Protein AF-A0A7V5EBF5-F1 (afdb_monomer)

Radius of gyration: 17.36 Å; Cα contacts (8 Å, |Δi|>4): 64; chains: 1; bounding box: 32×37×51 Å

Nearest PDB structures (foldseek):
  8hbd-assembly1_R  TM=4.281E-01  e=8.229E+00  Homo sapiens

Foldseek 3Di:
DDPQQDQDFDPVLVVLLPPPDPLVVDDPVVNVVCVVVVVVSVVVSVVSVVVRVVSRQVCNCVRVVDPPPWGWDWDDPVVGIDIDTD

Mean predicted aligned error: 8.23 Å

Secondary structure (DSSP, 8-state):
---TT-----HHHHHHHHT---GGGS-HHHHGGGHHHHHHHHHHHHHHHHHHHHHHHHHHHHHTSTT-S--EEEEE-SS-EEEEE-

Sequence (86 aa):
MSKKNAVELDKTLLKGVIETDGLNAMSEEARKPYLSAYRTACELRELRLYKLLQNLVAGLNENALKGKAERLRIVDEGDGIVIEFA

Structure (mmCIF, N/CA/C/O backbone):
data_AF-A0A7V5EBF5-F1
#
_entry.id   AF-A0A7V5EBF5-F1
#
loop_
_atom_site.group_PDB
_atom_site.id
_atom_site.type_symbol
_atom_site.label_atom_id
_atom_site.label_alt_id
_atom_site.label_comp_id
_atom_site.label_asym_id
_atom_site.label_entity_id
_atom_site.label_seq_id
_atom_site.pdbx_PDB_ins_code
_atom_site.Cartn_x
_atom_site.Cartn_y
_atom_site.Cartn_z
_atom_site.occupancy
_atom_site.B_iso_or_equiv
_atom_site.auth_seq_id
_atom_site.auth_comp_id
_atom_site.auth_asym_id
_atom_site.auth_atom_id
_atom_site.pdbx_PDB_model_num
ATOM 1 N N . MET A 1 1 ? -5.799 23.613 12.148 1.00 42.28 1 MET A N 1
ATOM 2 C CA . MET A 1 1 ? -7.015 22.863 12.536 1.00 42.28 1 MET A CA 1
ATOM 3 C C . MET A 1 1 ? -6.807 21.400 12.176 1.00 42.28 1 MET A C 1
ATOM 5 O O . MET A 1 1 ? -6.755 21.084 10.995 1.00 42.28 1 MET A O 1
ATOM 9 N N . SER A 1 2 ? -6.589 20.532 13.167 1.00 44.81 2 SER A N 1
ATOM 10 C CA . SER A 1 2 ? -6.406 19.093 12.936 1.00 44.81 2 SER A CA 1
ATOM 11 C C . SER A 1 2 ? -7.734 18.477 12.484 1.00 44.81 2 SER A C 1
ATOM 13 O O . SER A 1 2 ? -8.744 18.613 13.180 1.00 44.81 2 SER A O 1
ATOM 15 N N . LYS A 1 3 ? -7.753 17.853 11.299 1.00 49.12 3 LYS A N 1
ATOM 16 C CA . LYS A 1 3 ? -8.896 17.076 10.802 1.00 49.12 3 LYS A CA 1
ATOM 17 C C . LYS A 1 3 ? -9.029 15.844 11.699 1.00 49.12 3 LYS A C 1
ATOM 19 O O . LYS A 1 3 ? -8.375 14.841 11.448 1.00 49.12 3 LYS A O 1
ATOM 24 N N . LYS A 1 4 ? -9.867 15.922 12.738 1.00 54.47 4 LYS A N 1
ATOM 25 C CA . LYS A 1 4 ? -10.004 14.888 13.785 1.00 54.47 4 LYS A CA 1
ATOM 26 C C . LYS A 1 4 ? -10.347 13.470 13.287 1.00 54.47 4 LYS A C 1
ATOM 28 O O . LYS A 1 4 ? -10.261 12.553 14.084 1.00 54.47 4 LYS A O 1
ATOM 33 N N . ASN A 1 5 ? -10.665 13.283 12.002 1.00 59.00 5 ASN A N 1
ATOM 34 C CA . ASN A 1 5 ? -11.062 11.998 11.414 1.00 59.00 5 ASN A CA 1
ATOM 35 C C . ASN A 1 5 ? -10.342 11.675 10.085 1.00 59.00 5 ASN A C 1
ATOM 37 O O . ASN A 1 5 ? -10.876 10.919 9.278 1.00 59.00 5 ASN A O 1
ATOM 41 N N . ALA A 1 6 ? -9.194 12.293 9.789 1.00 60.25 6 ALA A N 1
ATOM 42 C CA . ALA A 1 6 ? -8.464 12.032 8.546 1.00 60.25 6 ALA A CA 1
ATOM 43 C C . ALA A 1 6 ? -7.221 11.179 8.806 1.00 60.25 6 ALA A C 1
ATOM 45 O O . ALA A 1 6 ? -6.494 11.418 9.767 1.00 60.25 6 ALA A O 1
ATOM 46 N N . VAL A 1 7 ? -6.962 10.227 7.912 1.00 67.12 7 VAL A N 1
ATOM 47 C CA . VAL A 1 7 ? -5.721 9.451 7.889 1.00 67.12 7 VAL A CA 1
ATOM 48 C C . VAL A 1 7 ? -4.863 9.968 6.750 1.00 67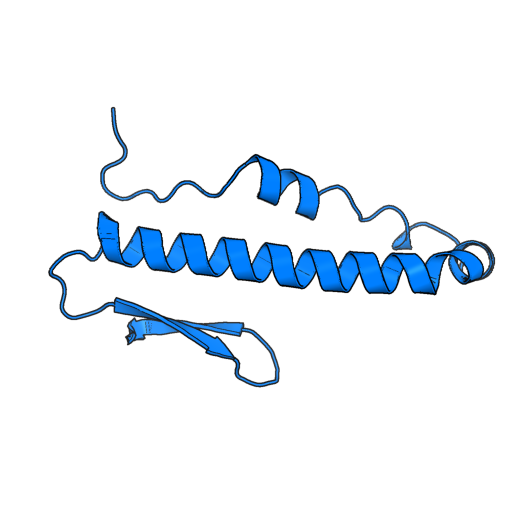.12 7 VAL A C 1
ATOM 50 O O . VAL A 1 7 ? -5.321 10.073 5.612 1.00 67.12 7 VAL A O 1
ATOM 53 N N . GLU A 1 8 ? -3.629 10.337 7.067 1.00 73.56 8 GLU A N 1
ATOM 54 C CA . G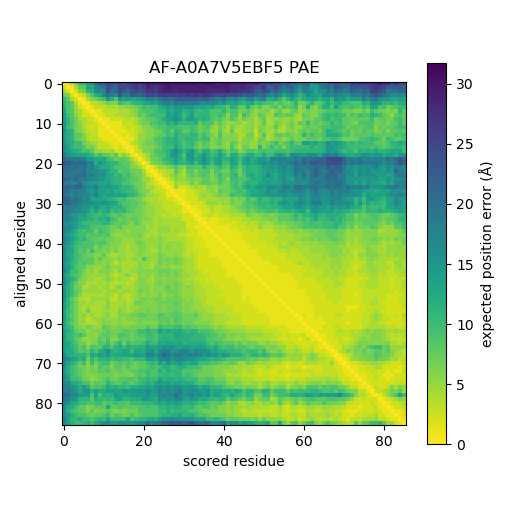LU A 1 8 ? -2.658 10.769 6.074 1.00 73.56 8 GLU A CA 1
ATOM 55 C C . GLU A 1 8 ? -1.920 9.549 5.521 1.00 73.56 8 GLU A C 1
ATOM 57 O O . GLU A 1 8 ? -1.350 8.757 6.269 1.00 73.56 8 GLU A O 1
ATOM 62 N N . LEU A 1 9 ? -1.949 9.392 4.199 1.00 72.44 9 LEU A N 1
ATOM 63 C CA . LEU A 1 9 ? -1.140 8.395 3.505 1.00 72.44 9 LEU A CA 1
ATOM 64 C C . LEU A 1 9 ? 0.315 8.870 3.430 1.00 72.44 9 LEU A C 1
ATOM 66 O O . LEU A 1 9 ? 0.575 10.067 3.284 1.00 72.44 9 LEU A O 1
ATOM 70 N N . ASP A 1 10 ? 1.264 7.932 3.459 1.00 78.25 10 ASP A N 1
ATOM 71 C CA . ASP A 1 10 ? 2.679 8.238 3.243 1.00 78.25 10 ASP A CA 1
ATOM 72 C C . ASP A 1 10 ? 2.875 8.828 1.835 1.00 78.25 10 ASP A C 1
ATOM 74 O O . ASP A 1 10 ? 2.776 8.142 0.814 1.00 78.25 10 ASP A O 1
ATOM 78 N N . LYS A 1 11 ? 3.144 10.137 1.792 1.00 74.50 11 LYS A N 1
ATOM 79 C CA . LYS A 1 11 ? 3.291 10.918 0.558 1.00 74.50 11 LYS A CA 1
ATOM 80 C C . LYS A 1 11 ? 4.483 10.475 -0.288 1.00 74.50 11 LYS A C 1
ATOM 82 O O . LYS A 1 11 ? 4.422 10.590 -1.511 1.00 74.50 11 LYS A O 1
ATOM 87 N N . THR A 1 12 ? 5.558 9.997 0.334 1.00 76.44 12 THR A N 1
ATOM 88 C CA . THR A 1 12 ? 6.755 9.519 -0.371 1.00 76.44 12 THR A CA 1
ATOM 89 C C . THR A 1 12 ? 6.455 8.192 -1.052 1.00 76.44 12 THR A C 1
ATOM 91 O O . THR A 1 12 ? 6.756 8.012 -2.233 1.00 76.44 12 THR A O 1
ATOM 94 N N . LEU A 1 13 ? 5.787 7.290 -0.332 1.00 73.12 13 LEU A N 1
ATOM 95 C CA . LEU A 1 13 ? 5.357 6.001 -0.859 1.00 73.12 13 LEU A CA 1
ATOM 96 C C . LEU A 1 13 ? 4.330 6.164 -1.992 1.00 73.12 13 LEU A C 1
ATOM 98 O O . LEU A 1 13 ? 4.452 5.503 -3.020 1.00 73.12 13 LEU A O 1
ATOM 102 N N . LEU A 1 14 ? 3.377 7.091 -1.844 1.00 70.25 14 LEU A N 1
ATOM 103 C CA . LEU A 1 14 ? 2.368 7.403 -2.861 1.00 70.25 14 LEU A CA 1
ATOM 104 C C . LEU A 1 14 ? 2.987 7.948 -4.159 1.00 70.25 14 LEU A C 1
ATOM 106 O O . LEU A 1 14 ? 2.631 7.491 -5.244 1.00 70.25 14 LEU A O 1
ATOM 110 N N . LYS A 1 15 ? 3.948 8.879 -4.068 1.00 70.38 15 LYS A N 1
ATOM 111 C CA . LYS A 1 15 ? 4.677 9.382 -5.249 1.00 70.38 15 LYS A CA 1
ATOM 112 C C . LYS A 1 15 ? 5.395 8.255 -5.994 1.00 70.38 15 LYS A C 1
ATOM 114 O O . LYS A 1 15 ? 5.243 8.131 -7.205 1.00 70.38 15 LYS A O 1
ATOM 119 N N . GLY A 1 16 ? 6.073 7.369 -5.262 1.00 70.38 16 GLY A N 1
ATOM 120 C CA . GLY A 1 16 ? 6.780 6.225 -5.845 1.00 70.38 16 GLY A CA 1
ATOM 121 C C . GLY A 1 16 ? 5.882 5.176 -6.519 1.00 70.38 16 GLY A C 1
ATOM 122 O O . GLY A 1 16 ? 6.397 4.332 -7.248 1.00 70.38 16 GLY A O 1
ATOM 123 N N . VAL A 1 17 ? 4.566 5.203 -6.281 1.00 71.81 17 VAL A N 1
ATOM 124 C CA . VAL A 1 17 ? 3.574 4.353 -6.964 1.00 71.81 17 VAL A CA 1
ATOM 125 C C . VAL A 1 17 ? 3.076 4.997 -8.265 1.00 71.81 17 VAL A C 1
ATOM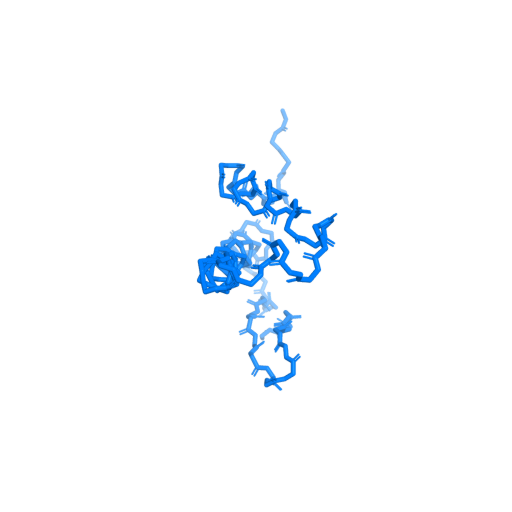 127 O O . VAL A 1 17 ? 2.856 4.294 -9.249 1.00 71.81 17 VAL A O 1
ATOM 130 N N . ILE A 1 18 ? 2.911 6.323 -8.286 1.00 65.38 18 ILE A N 1
ATOM 131 C CA . ILE A 1 18 ? 2.318 7.065 -9.413 1.00 65.38 18 ILE A CA 1
ATOM 132 C C . ILE A 1 18 ? 3.295 7.203 -10.598 1.00 65.38 18 ILE A C 1
ATOM 134 O O . ILE A 1 18 ? 2.875 7.192 -11.750 1.00 65.38 18 ILE A O 1
ATOM 138 N N . GLU A 1 19 ? 4.602 7.294 -10.351 1.00 63.03 19 GLU A N 1
ATOM 139 C CA . GLU A 1 19 ? 5.594 7.738 -11.350 1.00 63.03 19 GLU A CA 1
ATOM 140 C C . GLU A 1 19 ? 6.015 6.705 -12.426 1.00 63.03 19 GLU A C 1
ATOM 142 O O . GLU A 1 19 ? 6.993 6.927 -13.133 1.00 63.03 19 GLU A O 1
ATOM 147 N N . THR A 1 20 ? 5.332 5.569 -12.603 1.00 60.31 20 THR A N 1
ATOM 148 C CA . THR A 1 20 ? 5.903 4.436 -13.375 1.00 60.31 20 THR A CA 1
ATOM 149 C C . THR A 1 20 ? 5.024 3.855 -14.492 1.00 60.31 20 THR A C 1
ATOM 151 O O . THR A 1 20 ? 4.974 2.637 -14.670 1.00 60.31 20 THR A O 1
ATOM 154 N N . ASP A 1 21 ? 4.386 4.696 -15.311 1.00 61.75 21 ASP A N 1
ATOM 155 C CA . ASP A 1 21 ? 3.573 4.235 -16.461 1.00 61.75 21 ASP A CA 1
ATOM 156 C C . ASP A 1 21 ? 4.076 4.678 -17.852 1.00 61.75 21 ASP A C 1
ATOM 158 O O . ASP A 1 21 ? 3.310 4.886 -18.785 1.00 61.75 21 ASP A O 1
ATOM 162 N N . GLY A 1 22 ? 5.396 4.811 -18.023 1.00 62.44 22 GLY A N 1
ATOM 163 C CA . GLY A 1 22 ? 5.997 5.108 -19.336 1.00 62.44 22 GLY A CA 1
ATOM 164 C C . GLY A 1 22 ? 6.133 3.891 -20.262 1.00 62.44 22 GLY A C 1
ATOM 165 O O . GLY A 1 22 ? 6.271 4.040 -21.472 1.00 62.44 22 GLY A O 1
ATOM 166 N N . LEU A 1 23 ? 6.097 2.672 -19.711 1.00 66.19 23 LEU A N 1
ATOM 167 C CA . LEU A 1 23 ? 6.475 1.460 -20.448 1.00 66.19 23 LEU A CA 1
ATOM 168 C C . LEU A 1 23 ? 5.363 0.916 -21.359 1.00 66.19 23 LEU A C 1
ATOM 170 O O . LEU A 1 23 ? 5.652 0.247 -22.347 1.00 66.19 23 LEU A O 1
ATOM 174 N N . ASN A 1 24 ? 4.100 1.217 -21.042 1.00 64.44 24 ASN A N 1
ATOM 175 C CA . ASN A 1 24 ? 2.952 0.892 -21.895 1.00 64.44 24 ASN A CA 1
ATOM 176 C C . ASN A 1 24 ? 2.859 1.803 -23.134 1.00 64.44 24 ASN A C 1
ATOM 178 O O . ASN A 1 24 ? 2.131 1.479 -24.065 1.00 64.44 24 ASN A O 1
ATOM 182 N N . ALA A 1 25 ? 3.608 2.912 -23.165 1.00 68.88 25 ALA A N 1
ATOM 183 C CA . ALA A 1 25 ? 3.660 3.834 -24.301 1.00 68.88 25 ALA A CA 1
ATOM 184 C C . ALA A 1 25 ? 4.696 3.435 -25.376 1.00 68.88 25 ALA A C 1
ATOM 186 O O . ALA A 1 25 ? 4.792 4.091 -26.411 1.00 68.88 25 ALA A O 1
ATOM 187 N N . MET A 1 26 ? 5.490 2.384 -25.137 1.00 76.69 26 MET A N 1
ATOM 188 C CA . MET A 1 26 ? 6.517 1.890 -26.063 1.00 76.69 26 MET A CA 1
ATOM 189 C C . MET A 1 26 ? 5.954 0.816 -27.007 1.00 76.69 26 MET A C 1
ATOM 191 O O . MET A 1 26 ? 5.043 0.078 -26.633 1.00 76.69 26 MET A O 1
ATOM 195 N N . SER A 1 27 ? 6.534 0.676 -28.206 1.00 76.38 27 SER A N 1
ATOM 196 C CA . SER A 1 27 ? 6.219 -0.451 -29.098 1.00 76.38 27 SER A CA 1
ATOM 197 C C . SER A 1 27 ? 6.662 -1.791 -28.496 1.00 76.38 27 SER A C 1
ATOM 199 O O . SER A 1 27 ? 7.548 -1.847 -27.637 1.00 76.38 27 SER A O 1
ATOM 201 N N . GLU A 1 28 ? 6.059 -2.889 -28.950 1.00 73.75 28 GLU A N 1
ATOM 202 C CA . GLU A 1 28 ? 6.269 -4.222 -28.377 1.00 73.75 28 GLU A CA 1
ATOM 203 C C . GLU A 1 28 ? 7.732 -4.695 -28.494 1.00 73.75 28 GLU A C 1
ATOM 205 O O . GLU A 1 28 ? 8.294 -5.247 -27.541 1.00 73.75 28 GLU A O 1
ATOM 210 N N . GLU A 1 29 ? 8.400 -4.398 -29.614 1.00 79.50 29 GLU A N 1
ATOM 211 C CA . GLU A 1 29 ? 9.817 -4.713 -29.828 1.00 79.50 29 GLU A CA 1
ATOM 212 C C . GLU A 1 29 ? 10.735 -3.921 -28.893 1.00 79.50 29 GLU A C 1
ATOM 214 O O . GLU A 1 29 ? 11.698 -4.473 -28.359 1.00 79.50 29 GLU A O 1
ATOM 219 N N . ALA A 1 30 ? 10.417 -2.647 -28.652 1.00 79.44 30 ALA A N 1
ATOM 220 C CA . ALA A 1 30 ? 11.174 -1.789 -27.747 1.00 79.44 30 ALA A CA 1
ATOM 221 C C . ALA A 1 30 ? 10.940 -2.164 -26.272 1.00 79.44 30 ALA A C 1
ATOM 223 O O . ALA A 1 30 ? 11.802 -1.924 -25.429 1.00 79.44 30 ALA A O 1
ATOM 224 N N . ARG A 1 31 ? 9.797 -2.790 -25.959 1.00 77.19 31 ARG A N 1
ATOM 225 C CA . ARG A 1 31 ? 9.415 -3.222 -24.608 1.00 77.19 31 ARG A CA 1
ATOM 226 C C . ARG A 1 31 ? 10.111 -4.509 -24.167 1.00 77.19 31 ARG A C 1
ATOM 228 O O . ARG A 1 31 ? 10.439 -4.637 -22.987 1.00 77.19 31 ARG A O 1
ATOM 235 N N . LYS A 1 32 ? 10.344 -5.454 -25.089 1.00 80.25 32 LYS A N 1
ATOM 236 C CA . LYS A 1 32 ? 10.900 -6.796 -24.805 1.00 80.25 32 LYS A CA 1
ATOM 237 C C . LYS A 1 32 ? 12.076 -6.827 -23.816 1.00 80.25 32 LYS A C 1
ATOM 239 O O . LYS A 1 32 ? 11.979 -7.587 -22.852 1.00 80.25 32 LYS A O 1
ATOM 244 N N . PRO A 1 33 ? 13.148 -6.026 -23.977 1.00 84.31 33 PRO A N 1
ATOM 245 C CA . PRO A 1 33 ? 14.284 -6.067 -23.052 1.00 84.31 33 PRO A CA 1
ATOM 246 C C . PRO A 1 33 ? 13.950 -5.557 -21.640 1.00 84.31 33 PRO A C 1
ATOM 248 O O . PRO A 1 33 ? 14.611 -5.942 -20.679 1.00 84.31 33 PRO A O 1
ATOM 251 N N . TYR A 1 34 ? 12.907 -4.737 -21.487 1.00 81.62 34 TYR A N 1
ATOM 252 C CA . TYR A 1 34 ? 12.514 -4.138 -20.209 1.00 81.62 34 TYR A CA 1
ATOM 253 C C . TYR A 1 34 ? 11.384 -4.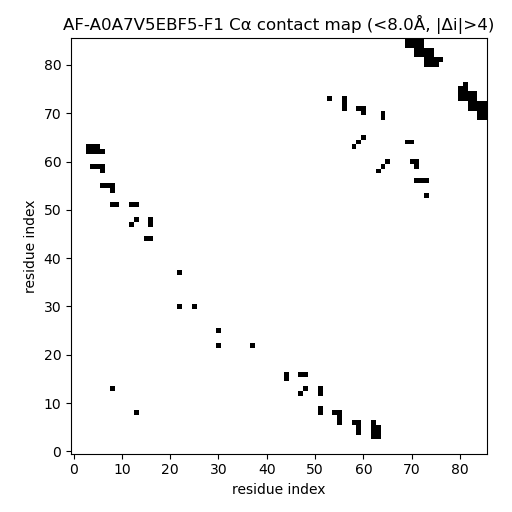889 -19.498 1.00 81.62 34 TYR A C 1
ATOM 255 O O . TYR A 1 34 ? 11.087 -4.576 -18.347 1.00 81.62 34 TYR A O 1
ATOM 263 N N . LEU A 1 35 ? 10.758 -5.885 -20.139 1.00 80.44 35 LEU A N 1
ATOM 264 C CA . LEU A 1 35 ? 9.603 -6.605 -19.586 1.00 80.44 35 LEU A CA 1
ATOM 265 C C . LEU A 1 35 ? 9.882 -7.235 -18.219 1.00 80.44 35 LEU A C 1
ATOM 267 O O . LEU A 1 35 ? 9.027 -7.163 -17.342 1.00 80.44 35 LEU A O 1
ATOM 271 N N . SER A 1 36 ? 11.063 -7.830 -18.032 1.00 81.69 36 SER A N 1
ATOM 272 C CA . SER A 1 36 ? 11.438 -8.446 -16.753 1.00 81.69 36 SER A CA 1
ATOM 273 C C . SER A 1 36 ? 11.533 -7.398 -15.638 1.00 81.69 36 SER A C 1
ATOM 275 O O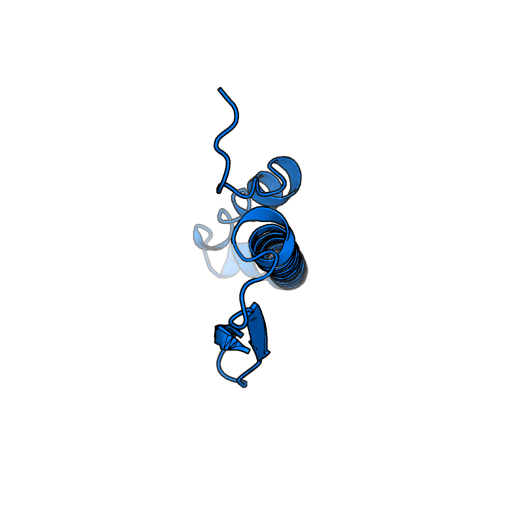 . SER A 1 36 ? 10.826 -7.487 -14.638 1.00 81.69 36 SER A O 1
ATOM 277 N N . ALA A 1 37 ? 12.312 -6.333 -15.863 1.00 81.25 37 ALA A N 1
ATOM 278 C CA . ALA A 1 37 ? 12.454 -5.234 -14.908 1.00 81.25 37 ALA A CA 1
ATOM 279 C C . ALA A 1 37 ? 11.116 -4.531 -14.619 1.00 81.25 37 ALA A C 1
ATOM 281 O O . ALA A 1 37 ? 10.846 -4.145 -13.485 1.00 81.25 37 ALA A O 1
ATOM 282 N N . TYR A 1 38 ? 10.258 -4.400 -15.632 1.00 79.81 38 TYR A N 1
ATOM 283 C CA . TYR A 1 38 ? 8.919 -3.843 -15.484 1.00 79.81 38 TYR A CA 1
ATOM 284 C C . TYR A 1 38 ? 8.009 -4.716 -14.621 1.00 79.81 38 TYR A C 1
ATOM 286 O O . TYR A 1 38 ? 7.343 -4.180 -13.744 1.00 79.81 38 TYR A O 1
ATOM 294 N N . ARG A 1 39 ? 8.007 -6.044 -14.811 1.00 80.88 39 ARG A N 1
ATOM 295 C CA . ARG A 1 39 ? 7.240 -6.969 -13.957 1.00 80.88 39 ARG A CA 1
ATOM 296 C C . ARG A 1 39 ? 7.667 -6.858 -12.499 1.00 80.88 39 ARG A C 1
ATOM 298 O O . ARG A 1 39 ? 6.820 -6.636 -11.644 1.00 80.88 39 ARG A O 1
ATOM 305 N N . THR A 1 40 ? 8.972 -6.878 -12.233 1.00 83.19 40 THR A N 1
ATOM 306 C CA . THR A 1 40 ? 9.498 -6.657 -10.878 1.00 83.19 40 THR A CA 1
ATOM 307 C C . THR A 1 40 ? 9.083 -5.290 -10.322 1.00 83.19 40 THR A C 1
ATOM 309 O O . THR A 1 40 ? 8.736 -5.170 -9.149 1.00 83.19 40 THR A O 1
ATOM 312 N N . ALA A 1 41 ? 9.074 -4.242 -11.150 1.00 81.44 41 ALA A N 1
ATOM 313 C CA . ALA A 1 41 ? 8.607 -2.923 -10.733 1.00 81.44 41 ALA A CA 1
ATOM 314 C C . ALA A 1 41 ? 7.097 -2.894 -10.424 1.00 81.44 41 ALA A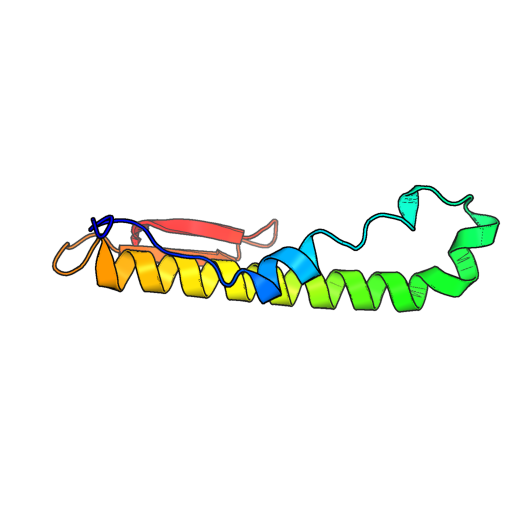 C 1
ATOM 316 O O . ALA A 1 41 ? 6.691 -2.194 -9.496 1.00 81.44 41 ALA A O 1
ATOM 317 N N . CYS A 1 42 ? 6.273 -3.639 -11.166 1.00 81.69 42 CYS A N 1
ATOM 318 C CA . CYS A 1 42 ? 4.845 -3.820 -10.892 1.00 81.69 42 CYS A CA 1
ATOM 319 C C . CYS A 1 42 ? 4.619 -4.555 -9.567 1.00 81.69 42 CYS A C 1
ATOM 321 O O . CYS A 1 42 ? 3.920 -4.023 -8.712 1.00 81.69 42 CYS A O 1
ATOM 323 N N . GLU A 1 43 ? 5.288 -5.688 -9.339 1.00 82.62 43 GLU A N 1
ATOM 324 C CA . GLU A 1 43 ? 5.205 -6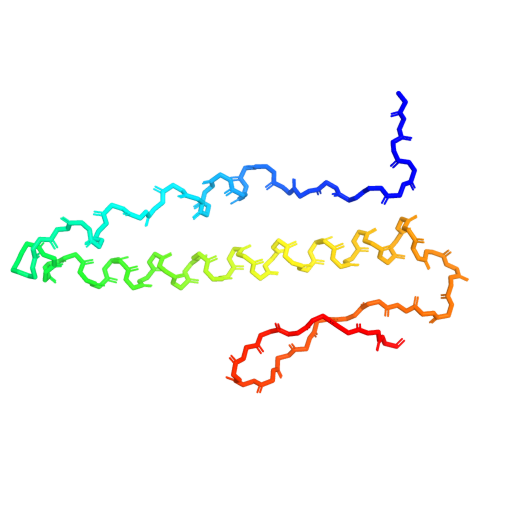.447 -8.079 1.00 82.62 43 GLU A CA 1
ATOM 325 C C . GLU A 1 43 ? 5.606 -5.581 -6.873 1.00 82.62 43 GLU A C 1
ATOM 327 O O . GLU A 1 43 ? 4.909 -5.513 -5.859 1.00 82.62 43 GLU A O 1
ATOM 332 N N . LEU A 1 44 ? 6.708 -4.829 -6.989 1.00 85.00 44 LEU A N 1
ATOM 333 C CA . LEU A 1 44 ? 7.124 -3.883 -5.950 1.00 85.00 44 LEU A CA 1
ATOM 334 C C . LEU A 1 44 ? 6.082 -2.784 -5.720 1.00 85.00 44 LEU A C 1
ATOM 336 O O . LEU A 1 44 ? 5.908 -2.330 -4.589 1.00 85.00 44 LEU A O 1
ATOM 340 N N . ARG A 1 45 ? 5.398 -2.330 -6.772 1.00 82.69 45 ARG A N 1
ATOM 341 C CA . ARG A 1 45 ? 4.338 -1.323 -6.671 1.00 82.69 45 ARG A CA 1
ATOM 342 C C . ARG A 1 45 ? 3.105 -1.876 -5.970 1.00 82.69 45 ARG A C 1
ATOM 344 O O . ARG A 1 45 ? 2.568 -1.189 -5.106 1.00 82.69 45 ARG A O 1
ATOM 351 N N . GLU A 1 46 ? 2.701 -3.098 -6.291 1.00 83.25 46 GLU A N 1
ATOM 352 C CA . GLU A 1 46 ? 1.600 -3.802 -5.629 1.00 83.25 46 GLU A CA 1
ATOM 353 C C . GLU A 1 46 ? 1.876 -3.960 -4.131 1.00 83.25 46 GLU A C 1
ATOM 355 O O . GLU A 1 46 ? 1.056 -3.558 -3.306 1.00 83.25 46 GLU A O 1
ATOM 360 N N . LEU A 1 47 ? 3.082 -4.400 -3.756 1.00 85.88 47 LEU A N 1
ATOM 361 C CA . LEU A 1 47 ? 3.497 -4.484 -2.351 1.00 85.88 47 LEU A CA 1
ATOM 362 C C . LEU A 1 47 ? 3.447 -3.121 -1.639 1.00 85.88 47 LEU A C 1
ATOM 364 O O . LEU A 1 47 ? 3.004 -3.016 -0.492 1.00 85.88 47 LEU A O 1
ATOM 368 N N . ARG A 1 48 ? 3.890 -2.051 -2.311 1.00 85.69 48 ARG A N 1
ATOM 369 C CA . ARG A 1 48 ? 3.846 -0.680 -1.772 1.00 85.69 48 ARG A CA 1
ATOM 370 C C . ARG A 1 48 ? 2.412 -0.179 -1.592 1.00 85.69 48 ARG A C 1
ATOM 372 O O . ARG A 1 48 ? 2.118 0.441 -0.570 1.00 85.69 48 ARG A O 1
ATOM 379 N N . LEU A 1 49 ? 1.531 -0.460 -2.550 1.00 85.38 49 LEU A N 1
ATOM 380 C CA . LEU A 1 49 ? 0.102 -0.150 -2.476 1.00 85.38 49 LEU A CA 1
ATOM 381 C C . LEU A 1 49 ? -0.572 -0.896 -1.325 1.00 85.38 49 LEU A C 1
ATOM 383 O O . LEU A 1 49 ? -1.297 -0.282 -0.544 1.00 85.38 49 LEU A O 1
ATOM 387 N N . TYR A 1 50 ? -0.271 -2.183 -1.165 1.00 86.69 50 TYR A N 1
ATOM 388 C CA . TYR A 1 50 ? -0.792 -2.981 -0.061 1.00 86.69 50 TYR A CA 1
ATOM 389 C C . TYR A 1 50 ? -0.386 -2.398 1.298 1.00 86.69 50 TYR A C 1
ATOM 391 O O . TYR A 1 50 ? -1.225 -2.207 2.179 1.00 86.69 50 TYR A O 1
ATOM 399 N N . LYS A 1 51 ? 0.882 -1.996 1.445 1.00 87.06 51 LYS A N 1
ATOM 400 C CA . LYS A 1 51 ? 1.372 -1.326 2.658 1.00 87.06 51 LYS A CA 1
ATOM 401 C C . LYS A 1 51 ? 0.674 0.016 2.920 1.00 87.06 51 LYS A C 1
ATOM 403 O O . LYS A 1 51 ? 0.371 0.332 4.070 1.00 87.06 51 LYS A O 1
ATOM 408 N N . LEU A 1 52 ? 0.399 0.807 1.877 1.00 87.69 52 LEU A N 1
ATOM 409 C CA . LEU A 1 52 ? -0.391 2.039 2.008 1.00 87.69 52 LEU A CA 1
ATOM 410 C C . LEU A 1 52 ? -1.805 1.748 2.517 1.00 87.69 52 LEU A C 1
ATOM 412 O O . LEU A 1 52 ? -2.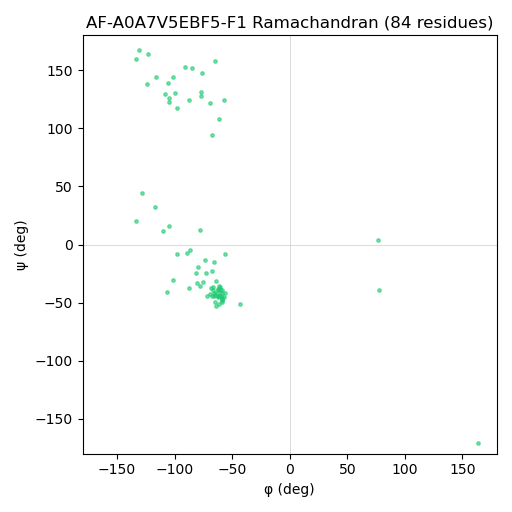273 2.437 3.423 1.00 87.69 52 LEU A O 1
ATOM 416 N N . LEU A 1 53 ? -2.459 0.721 1.971 1.00 89.19 53 LEU A N 1
ATOM 417 C CA . LEU A 1 53 ? -3.786 0.285 2.402 1.00 89.19 53 LEU A CA 1
ATOM 418 C C . LEU A 1 53 ? -3.791 -0.157 3.871 1.00 89.19 53 LEU A C 1
ATOM 420 O O . LEU A 1 53 ? -4.665 0.253 4.634 1.00 89.19 53 LEU A O 1
ATOM 424 N N . GLN A 1 54 ? -2.795 -0.939 4.291 1.00 89.94 54 GLN A N 1
ATOM 425 C CA . GLN A 1 54 ? -2.645 -1.368 5.685 1.00 89.94 54 GLN A CA 1
ATOM 426 C C . GLN A 1 54 ? -2.522 -0.175 6.635 1.00 89.94 54 GLN A C 1
ATOM 428 O O . GLN A 1 54 ? -3.240 -0.106 7.633 1.00 89.94 54 GLN A O 1
ATOM 433 N N . ASN A 1 55 ? -1.668 0.795 6.299 1.00 89.62 55 ASN A N 1
ATOM 434 C CA . ASN A 1 55 ? -1.505 2.012 7.093 1.00 89.62 55 ASN A CA 1
ATOM 435 C C . ASN A 1 55 ? -2.801 2.832 7.155 1.00 89.62 55 ASN A C 1
ATOM 437 O O . ASN A 1 55 ? -3.136 3.376 8.208 1.00 89.62 55 ASN A O 1
ATOM 441 N N . LEU A 1 56 ? -3.546 2.897 6.047 1.00 88.94 56 LEU A N 1
ATOM 442 C CA . LEU A 1 56 ? -4.837 3.574 5.992 1.00 88.94 56 LEU A CA 1
ATOM 443 C C . LEU A 1 56 ? -5.849 2.929 6.945 1.00 88.94 56 LEU A C 1
ATOM 445 O O . LEU A 1 56 ? -6.451 3.623 7.763 1.00 88.94 56 LEU A O 1
ATOM 449 N N . VAL A 1 57 ? -6.016 1.608 6.862 1.00 90.81 57 VAL A N 1
ATOM 450 C CA . VAL A 1 57 ? -6.969 0.854 7.689 1.00 90.81 57 VAL A CA 1
ATOM 451 C C . VAL A 1 57 ? -6.586 0.911 9.168 1.00 90.81 57 VAL A C 1
ATOM 453 O O . VAL A 1 57 ? -7.447 1.166 10.013 1.00 90.81 57 VAL A O 1
ATOM 456 N N . ALA A 1 58 ? -5.301 0.752 9.494 1.00 90.00 58 ALA A N 1
ATOM 457 C CA . ALA A 1 58 ? -4.803 0.908 10.858 1.00 90.00 58 ALA A CA 1
ATOM 458 C C . ALA A 1 58 ? -5.095 2.318 11.396 1.00 90.00 58 ALA A C 1
ATOM 460 O O . ALA A 1 58 ? -5.713 2.467 12.451 1.00 90.00 58 ALA A O 1
ATOM 461 N N . GLY A 1 59 ? -4.758 3.352 10.620 1.00 89.62 59 GLY A N 1
ATOM 462 C CA . GLY A 1 59 ? -5.023 4.738 10.984 1.00 89.62 59 GLY A CA 1
ATOM 463 C C . GLY A 1 59 ? -6.513 5.041 11.159 1.00 89.62 59 GLY A C 1
ATOM 464 O O . GLY A 1 59 ? -6.874 5.784 12.072 1.00 89.62 59 GLY A O 1
ATOM 465 N N . LEU A 1 60 ? -7.394 4.468 10.331 1.00 89.62 60 LEU A N 1
ATOM 466 C CA . LEU A 1 60 ? -8.844 4.666 10.440 1.00 89.62 60 LEU A CA 1
ATOM 467 C C . LEU A 1 60 ? -9.375 4.022 11.719 1.00 89.62 60 LEU A C 1
ATOM 469 O O . LEU A 1 60 ? -10.125 4.653 12.466 1.00 89.62 60 LEU A O 1
ATOM 473 N N . ASN A 1 61 ? -8.928 2.801 12.004 1.00 90.88 61 ASN A N 1
ATOM 474 C CA . ASN A 1 61 ? -9.282 2.083 13.219 1.00 90.88 61 ASN A CA 1
ATOM 475 C C . ASN A 1 61 ? -8.833 2.817 14.491 1.00 90.88 61 ASN A C 1
ATOM 477 O O . ASN A 1 61 ? -9.576 2.868 15.469 1.00 90.88 61 ASN A O 1
ATOM 481 N N . GLU A 1 62 ? -7.631 3.392 14.488 1.00 89.12 62 GLU A N 1
ATOM 482 C CA . GLU A 1 62 ? -7.056 4.062 15.658 1.00 89.12 62 GLU A CA 1
ATOM 483 C C . GLU A 1 62 ? -7.565 5.486 15.876 1.00 89.12 62 GLU A C 1
ATOM 485 O O . GLU A 1 62 ? -7.665 5.920 17.025 1.00 89.12 62 GLU A O 1
ATOM 490 N N . ASN A 1 63 ? -7.876 6.220 14.804 1.00 86.94 63 ASN A N 1
ATOM 491 C CA . ASN A 1 63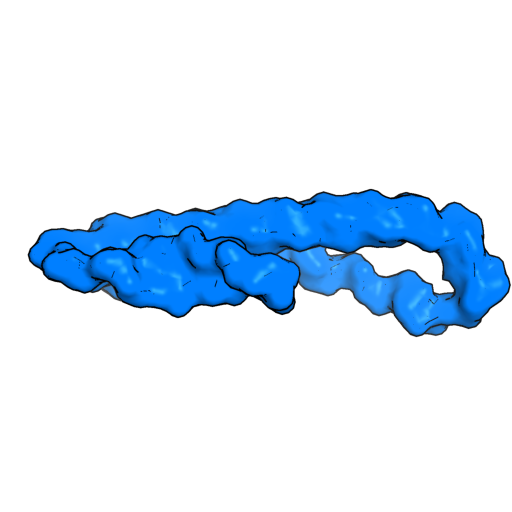 ? -8.209 7.643 14.898 1.00 86.94 63 ASN A CA 1
ATOM 492 C C . ASN A 1 63 ? -9.702 7.927 14.709 1.00 86.94 63 ASN A C 1
ATOM 494 O O . ASN A 1 63 ? -10.253 8.756 15.428 1.00 86.94 63 ASN A O 1
ATOM 498 N N . ALA A 1 64 ? -10.369 7.248 13.771 1.00 83.31 64 ALA A N 1
ATOM 499 C CA . ALA A 1 64 ? -11.766 7.524 13.418 1.00 83.31 64 ALA A CA 1
ATOM 500 C C . ALA A 1 64 ? -12.763 6.531 14.044 1.00 83.31 64 ALA A C 1
ATOM 502 O O . ALA A 1 64 ? -13.907 6.897 14.334 1.00 83.31 64 ALA A O 1
ATOM 503 N N . LEU A 1 65 ? -12.344 5.280 14.259 1.00 85.00 65 LEU A N 1
ATOM 504 C CA . LEU A 1 65 ? -13.187 4.203 14.796 1.00 85.00 65 LEU A CA 1
ATOM 505 C C . LEU A 1 65 ? -12.798 3.779 16.219 1.00 85.00 65 LEU A C 1
ATOM 507 O O . LEU A 1 65 ? -13.301 2.785 16.738 1.00 85.00 65 LEU A O 1
ATOM 511 N N . LYS A 1 66 ? -11.936 4.546 16.893 1.00 86.31 66 LYS A N 1
ATOM 512 C CA . LYS A 1 66 ? -11.504 4.233 18.257 1.00 86.31 66 LYS A CA 1
ATOM 513 C C . LYS A 1 66 ? -12.697 4.132 19.208 1.00 86.31 66 LYS A C 1
ATOM 515 O O . LYS A 1 66 ? -13.464 5.080 19.350 1.00 86.31 66 LYS A O 1
ATOM 520 N N . GLY A 1 67 ? -12.816 2.991 19.886 1.00 85.38 67 GLY A N 1
ATOM 521 C CA . GLY A 1 67 ? -13.896 2.726 20.841 1.00 85.38 67 GLY A CA 1
ATOM 522 C C . GLY A 1 67 ? -15.245 2.379 20.203 1.00 85.38 67 GLY A C 1
ATOM 523 O O . GLY A 1 67 ? -16.212 2.196 20.937 1.00 85.38 67 GLY A O 1
ATOM 524 N N . LYS A 1 68 ? -15.326 2.273 18.870 1.00 85.50 68 LYS A N 1
ATOM 525 C CA . LYS A 1 68 ? -16.496 1.719 18.179 1.00 85.50 68 LYS A CA 1
ATOM 526 C C . LYS A 1 68 ? -16.391 0.195 18.108 1.00 85.50 68 LYS A C 1
ATOM 528 O O . LYS A 1 68 ? -15.289 -0.350 18.112 1.00 85.50 68 LYS A O 1
ATOM 533 N N . ALA A 1 69 ? -17.543 -0.474 18.059 1.00 83.00 69 ALA A N 1
ATOM 534 C CA . ALA A 1 69 ? -17.609 -1.924 17.872 1.00 83.00 69 ALA A CA 1
ATOM 535 C C . ALA A 1 69 ? -17.143 -2.330 16.464 1.00 83.00 69 ALA A C 1
ATOM 537 O O . ALA A 1 69 ? -16.451 -3.327 16.311 1.00 83.00 69 ALA A O 1
ATOM 538 N N . GLU A 1 70 ? -17.475 -1.513 15.465 1.00 84.38 70 GLU A N 1
ATOM 539 C CA . GLU A 1 70 ? -17.102 -1.724 14.069 1.00 84.38 70 GLU A CA 1
ATOM 540 C C . GLU A 1 70 ? -15.639 -1.335 13.836 1.00 84.38 70 GLU A C 1
ATOM 542 O O . GLU A 1 70 ? -15.217 -0.212 14.143 1.00 84.38 70 GLU A O 1
ATOM 547 N N . ARG A 1 71 ? -14.869 -2.252 13.250 1.00 88.25 71 ARG A N 1
ATOM 548 C CA . ARG A 1 71 ? -13.500 -1.996 12.779 1.00 88.25 71 ARG A CA 1
ATOM 549 C C . ARG A 1 71 ? -13.404 -2.324 11.303 1.00 88.25 71 ARG A C 1
ATOM 551 O O . ARG A 1 71 ? -14.270 -2.989 10.770 1.00 88.25 71 ARG A O 1
ATOM 558 N N . LEU A 1 72 ? -12.365 -1.853 10.632 1.00 91.25 72 LEU A N 1
ATOM 559 C CA . LEU A 1 72 ? -12.075 -2.229 9.252 1.00 91.25 72 LEU A CA 1
ATOM 560 C C . LEU A 1 72 ? -10.958 -3.270 9.218 1.00 91.25 72 LEU A C 1
ATOM 562 O O . LEU A 1 72 ? -10.002 -3.177 9.998 1.00 91.25 72 LEU A O 1
ATOM 566 N N . ARG A 1 73 ? -11.041 -4.218 8.288 1.00 90.12 73 ARG A N 1
ATOM 567 C CA . ARG A 1 73 ? -9.960 -5.156 7.965 1.00 90.12 73 ARG A CA 1
ATOM 568 C C . ARG A 1 73 ? -9.757 -5.258 6.460 1.00 90.12 73 ARG A C 1
ATOM 570 O O . ARG A 1 73 ? -10.640 -4.914 5.682 1.00 90.12 73 ARG A O 1
ATOM 577 N N . ILE A 1 74 ? -8.572 -5.717 6.082 1.00 89.38 74 ILE A N 1
ATOM 578 C CA . ILE A 1 74 ? -8.218 -6.018 4.697 1.00 89.38 74 ILE A CA 1
ATOM 579 C C . ILE A 1 74 ? -8.348 -7.527 4.507 1.00 89.38 74 ILE A C 1
ATOM 581 O O . ILE A 1 74 ? -7.811 -8.281 5.322 1.00 89.38 74 ILE A O 1
ATOM 585 N N . VAL A 1 75 ? -9.046 -7.945 3.456 1.00 87.44 75 VAL A N 1
ATOM 586 C CA . VAL A 1 75 ? -9.255 -9.349 3.083 1.00 87.44 75 VAL A CA 1
ATOM 587 C C . VAL A 1 75 ? -8.765 -9.559 1.654 1.00 87.44 75 VAL A C 1
ATOM 589 O O . VAL A 1 75 ? -8.965 -8.703 0.794 1.00 87.44 75 VAL A O 1
ATOM 592 N N . ASP A 1 76 ? -8.090 -10.682 1.428 1.00 83.25 76 ASP A N 1
ATOM 593 C CA . ASP A 1 76 ? -7.687 -11.152 0.103 1.00 83.25 76 ASP A CA 1
ATOM 594 C C . ASP A 1 76 ? -8.717 -12.187 -0.370 1.00 83.25 76 ASP A C 1
ATOM 596 O O . ASP A 1 76 ? -8.905 -13.213 0.288 1.00 83.25 76 ASP A O 1
ATOM 600 N N . GLU A 1 77 ? -9.418 -11.889 -1.463 1.00 81.38 77 GLU A N 1
ATOM 601 C CA . GLU A 1 77 ? -10.468 -12.745 -2.033 1.00 81.38 77 GLU A CA 1
ATOM 602 C C . GLU A 1 77 ? -10.010 -13.481 -3.305 1.00 81.38 77 GLU A C 1
ATOM 604 O O . GLU A 1 77 ? -10.832 -14.003 -4.054 1.00 81.38 77 GLU A O 1
ATOM 609 N N . GLY A 1 78 ? -8.703 -13.546 -3.580 1.00 71.00 78 GLY A N 1
ATOM 610 C CA . GLY A 1 78 ? -8.144 -14.241 -4.747 1.00 71.00 78 GLY A CA 1
ATOM 611 C C . GLY A 1 78 ? -8.270 -13.465 -6.063 1.00 71.00 78 GLY A C 1
ATOM 612 O O . GLY A 1 78 ? -7.311 -13.425 -6.831 1.00 71.00 78 GLY A O 1
ATOM 613 N N . ASP A 1 79 ? -9.395 -12.782 -6.290 1.00 70.69 79 ASP A N 1
ATOM 614 C CA . ASP A 1 79 ? -9.600 -11.874 -7.433 1.00 70.69 79 ASP A CA 1
ATOM 615 C C . ASP A 1 79 ? -9.160 -10.430 -7.122 1.00 70.69 79 ASP A C 1
ATOM 617 O O . ASP A 1 79 ? -9.132 -9.562 -8.001 1.00 70.69 79 ASP A O 1
ATOM 621 N N . GLY A 1 80 ? -8.812 -10.149 -5.863 1.00 74.19 80 GLY A N 1
ATOM 622 C CA . GLY A 1 80 ? -8.374 -8.835 -5.420 1.00 74.19 80 GLY A CA 1
ATOM 623 C C . GLY A 1 80 ? -8.420 -8.648 -3.908 1.00 74.19 80 GLY A C 1
ATOM 624 O O . GLY A 1 80 ? -8.629 -9.580 -3.134 1.00 74.19 80 GLY A O 1
ATOM 625 N N . ILE A 1 81 ? -8.217 -7.396 -3.499 1.00 78.62 81 ILE A N 1
ATOM 626 C CA . ILE A 1 81 ? -8.197 -6.982 -2.097 1.00 78.62 81 ILE A CA 1
ATOM 627 C C . ILE A 1 81 ? -9.463 -6.183 -1.790 1.00 78.62 81 ILE A C 1
ATOM 629 O O . ILE A 1 81 ? -9.759 -5.198 -2.470 1.00 78.62 81 ILE A O 1
ATOM 633 N N . VAL A 1 82 ? -10.156 -6.559 -0.718 1.00 82.81 82 VAL A N 1
ATOM 634 C CA . VAL A 1 82 ? -11.366 -5.888 -0.230 1.00 82.81 82 VAL A CA 1
ATOM 635 C C . VAL A 1 82 ? -11.108 -5.294 1.155 1.00 82.81 82 VAL A C 1
ATOM 637 O O . VAL A 1 82 ? -10.371 -5.851 1.971 1.00 82.81 82 VAL A O 1
ATOM 640 N N . ILE A 1 83 ? -11.704 -4.129 1.425 1.00 85.50 83 ILE A N 1
ATOM 641 C CA . ILE A 1 83 ? -11.802 -3.571 2.777 1.00 85.50 83 ILE A CA 1
ATOM 642 C C . ILE A 1 83 ? -13.235 -3.778 3.253 1.00 85.50 83 ILE A C 1
ATOM 644 O O . ILE A 1 83 ? -14.169 -3.273 2.632 1.00 85.50 83 ILE A O 1
ATOM 648 N N . GLU A 1 84 ? -13.399 -4.459 4.379 1.00 86.56 84 GLU A N 1
ATOM 649 C CA . GLU A 1 84 ? -14.706 -4.721 4.978 1.00 86.56 84 GLU A CA 1
ATOM 650 C C . GLU A 1 84 ? -14.727 -4.383 6.468 1.00 86.56 84 GLU A C 1
ATOM 652 O O . GLU A 1 84 ? -13.681 -4.166 7.092 1.00 86.56 84 GLU A O 1
ATOM 657 N N . PHE A 1 85 ? -15.932 -4.339 7.036 1.00 86.19 85 PHE A N 1
ATOM 658 C CA . PHE A 1 85 ? -16.105 -4.225 8.476 1.00 86.19 85 PHE A CA 1
ATOM 659 C C . PHE A 1 85 ? -15.844 -5.579 9.148 1.00 86.19 85 PHE A C 1
ATOM 661 O O . PHE A 1 85 ? -16.351 -6.607 8.706 1.00 86.19 85 PHE A O 1
ATOM 668 N N . ALA A 1 86 ? -15.021 -5.556 10.191 1.00 78.12 86 ALA A N 1
ATOM 669 C CA . ALA A 1 86 ? -14.684 -6.675 11.060 1.00 78.12 86 ALA A CA 1
ATOM 670 C C . ALA A 1 86 ? -15.630 -6.753 12.260 1.00 78.12 86 ALA A C 1
ATOM 672 O O . ALA A 1 86 ? -16.031 -5.671 12.757 1.00 78.12 86 ALA A O 1
#

pLDDT: mean 78.31, std 10.79, range [42.28, 91.25]

Solvent-accessible surface area (backbone atoms only — not comparable to full-atom values): 5302 Å² total; per-residue (Å²): 134,83,65,80,68,68,66,84,74,64,64,69,63,52,51,74,55,68,78,74,73,69,66,82,77,48,55,72,80,76,32,58,86,47,48,65,63,46,50,55,51,48,54,55,38,51,54,50,50,51,52,50,51,50,53,44,42,52,38,38,37,64,55,62,30,58,92,51,86,59,36,61,43,81,47,78,71,87,88,49,80,46,81,45,79,86